Protein AF-A0AAD5CXE8-F1 (afdb_monomer_lite)

Radius of gyration: 19.49 Å; chains: 1; bounding box: 55×39×46 Å

Organism: Ambrosia artemisiifolia (NCBI:txid4212)

pLDDT: mean 73.54, std 19.14, range [32.38, 92.62]

Secondary structure (DSSP, 8-state):
---S---EEPPPGGGTS-TT--EEE--SSEEEEEEE--S---TT--EEE--SSEEEEEE--TT--SEEE-TTSGGGGTTSTTSGGGS------S---------S-PPPTT-PPPP-------

Structure (mmCIF, N/CA/C/O backbone):
data_AF-A0AAD5CXE8-F1
#
_entry.id   AF-A0AAD5CXE8-F1
#
loop_
_atom_site.group_PDB
_atom_site.id
_atom_site.type_symbol
_atom_site.label_atom_id
_atom_site.label_alt_id
_atom_site.label_comp_id
_atom_site.label_asym_id
_atom_site.label_entity_id
_atom_site.label_seq_id
_atom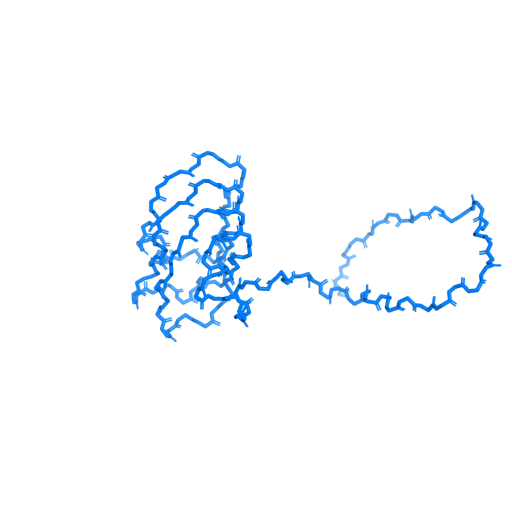_site.pdbx_PDB_ins_code
_atom_site.Cartn_x
_atom_site.Cartn_y
_atom_site.Cartn_z
_atom_site.occupancy
_atom_site.B_iso_or_equiv
_atom_site.auth_seq_id
_atom_site.auth_comp_id
_atom_site.auth_asym_id
_atom_site.auth_atom_id
_atom_site.pdbx_PDB_model_num
ATOM 1 N N . ILE A 1 1 ? -5.440 -12.957 2.994 1.00 61.41 1 ILE A N 1
ATOM 2 C CA . ILE A 1 1 ? -3.965 -12.850 2.898 1.00 61.41 1 ILE A CA 1
ATOM 3 C C . ILE A 1 1 ? -3.547 -13.515 1.594 1.00 61.41 1 ILE A C 1
ATOM 5 O O . ILE A 1 1 ? -3.821 -14.699 1.435 1.00 61.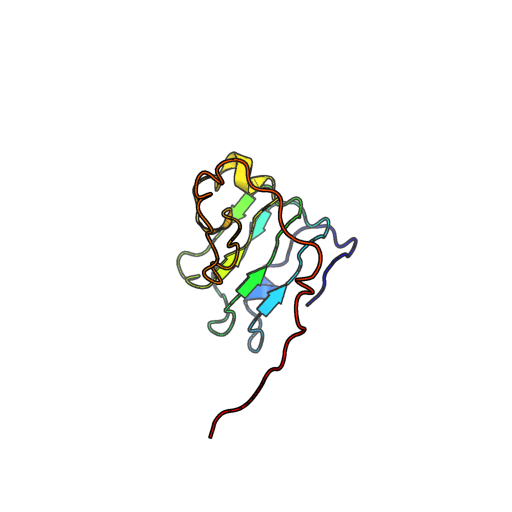41 1 ILE A O 1
ATOM 9 N N . MET A 1 2 ? -2.990 -12.761 0.645 1.00 67.56 2 MET A N 1
ATOM 10 C CA . MET A 1 2 ? -2.426 -13.292 -0.602 1.00 67.56 2 MET A CA 1
ATOM 11 C C . MET A 1 2 ? -0.985 -12.798 -0.730 1.00 67.56 2 MET A C 1
ATOM 13 O O . MET A 1 2 ? -0.753 -11.608 -0.893 1.00 67.56 2 MET A O 1
ATOM 17 N N . GLU A 1 3 ? -0.014 -13.702 -0.669 1.00 70.69 3 GLU A N 1
ATOM 18 C CA . GLU A 1 3 ? 1.415 -13.365 -0.672 1.00 70.69 3 GLU A CA 1
ATOM 19 C C . GLU A 1 3 ? 2.119 -14.162 -1.774 1.00 70.69 3 GLU A C 1
ATOM 21 O O . GLU A 1 3 ? 1.695 -15.276 -2.081 1.00 70.69 3 GLU A O 1
ATOM 26 N N . TYR A 1 4 ? 3.186 -13.609 -2.364 1.00 68.44 4 TYR A N 1
ATOM 27 C CA . TYR A 1 4 ? 3.972 -14.270 -3.424 1.00 68.44 4 TYR A CA 1
ATOM 28 C C . TYR A 1 4 ? 3.171 -14.607 -4.691 1.00 68.44 4 TYR A C 1
ATOM 30 O O . TYR A 1 4 ? 3.330 -15.670 -5.295 1.00 68.44 4 TYR A O 1
ATOM 38 N N . GLY A 1 5 ? 2.300 -13.692 -5.106 1.00 73.44 5 GLY A N 1
ATOM 39 C CA . GLY A 1 5 ? 1.573 -13.797 -6.363 1.00 73.44 5 GLY A CA 1
ATOM 40 C C . GLY A 1 5 ? 2.253 -13.041 -7.505 1.00 73.44 5 GLY A C 1
ATOM 41 O O . GLY A 1 5 ? 3.264 -12.360 -7.355 1.00 73.44 5 GLY A O 1
ATOM 42 N N . SER A 1 6 ? 1.649 -13.141 -8.687 1.00 79.12 6 SER A N 1
ATOM 43 C CA . SER A 1 6 ? 1.954 -12.281 -9.840 1.00 79.12 6 SER A CA 1
ATOM 44 C C . SER A 1 6 ? 0.844 -11.254 -10.069 1.00 79.12 6 SER A C 1
ATOM 46 O O . SER A 1 6 ? 0.566 -10.888 -11.213 1.00 79.12 6 SER A O 1
ATOM 48 N N . LEU A 1 7 ? 0.178 -10.823 -8.990 1.00 81.88 7 LEU A N 1
ATOM 49 C CA . LEU A 1 7 ? -0.859 -9.798 -9.063 1.00 81.88 7 LEU A CA 1
ATOM 50 C C . LEU A 1 7 ? -0.226 -8.493 -9.543 1.00 81.88 7 LEU A C 1
ATOM 52 O O . LEU A 1 7 ? 0.811 -8.072 -9.031 1.00 81.88 7 LEU A O 1
ATOM 56 N N . LYS A 1 8 ? -0.835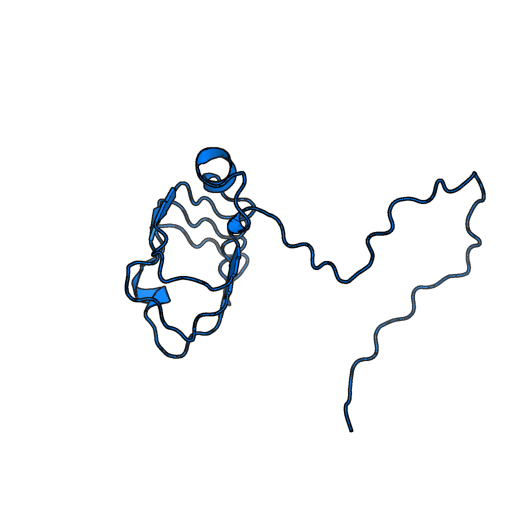 -7.899 -10.565 1.00 86.75 8 LYS A N 1
ATOM 57 C CA . LYS A 1 8 ? -0.383 -6.690 -11.259 1.00 86.75 8 LYS A CA 1
ATOM 58 C C . LYS A 1 8 ? -1.560 -5.743 -11.426 1.00 86.75 8 LYS A C 1
ATOM 60 O O . LYS A 1 8 ? -2.704 -6.191 -11.464 1.00 86.75 8 LYS A O 1
ATOM 65 N N . GLY A 1 9 ? -1.257 -4.466 -11.610 1.00 87.06 9 GLY A N 1
ATOM 66 C CA . GLY A 1 9 ? -2.246 -3.412 -11.787 1.00 87.06 9 GLY A CA 1
ATOM 67 C C . GLY A 1 9 ? -2.472 -2.596 -10.519 1.00 87.06 9 GLY A C 1
ATOM 68 O O . GLY A 1 9 ? -1.869 -2.851 -9.471 1.00 87.06 9 GLY A O 1
ATOM 69 N N . LYS A 1 10 ? -3.368 -1.614 -10.655 1.00 87.69 10 LYS A N 1
ATOM 70 C CA . LYS A 1 10 ? -3.783 -0.706 -9.588 1.00 87.69 10 LYS A CA 1
ATOM 71 C C . LYS A 1 10 ? -4.682 -1.424 -8.583 1.00 87.69 10 LYS A C 1
ATOM 73 O O . LYS A 1 10 ? -5.598 -2.154 -8.965 1.00 87.69 10 LYS A O 1
ATOM 78 N N . LEU A 1 11 ? -4.455 -1.161 -7.300 1.00 88.12 11 LEU A N 1
ATOM 79 C CA . LEU A 1 11 ? -5.319 -1.651 -6.236 1.00 88.12 11 LEU A CA 1
ATOM 80 C C . LEU A 1 11 ? -6.614 -0.811 -6.174 1.00 88.12 11 LEU A C 1
ATOM 82 O O . LEU A 1 11 ? -6.525 0.418 -6.118 1.00 88.12 11 LEU A O 1
ATOM 86 N N . PRO A 1 12 ? -7.807 -1.430 -6.215 1.00 86.94 12 PRO A N 1
ATOM 87 C CA . PRO A 1 12 ? -9.063 -0.691 -6.159 1.00 86.94 12 PRO A CA 1
ATOM 88 C C . PRO A 1 12 ? -9.332 -0.159 -4.746 1.00 86.94 12 PRO A C 1
ATOM 90 O O . PRO A 1 12 ? -9.243 -0.913 -3.778 1.00 86.94 12 PRO A O 1
ATOM 93 N N . GLU A 1 13 ? -9.747 1.108 -4.643 1.00 87.56 13 GLU A N 1
ATOM 94 C CA . GLU A 1 13 ? -10.116 1.759 -3.370 1.00 87.56 13 GLU A CA 1
ATOM 95 C C . GLU A 1 13 ? -11.213 0.988 -2.617 1.00 87.56 13 GLU A C 1
ATOM 97 O O . GLU A 1 13 ? -11.209 0.902 -1.392 1.00 87.56 13 GLU A O 1
ATOM 102 N N . ALA A 1 14 ? -12.108 0.338 -3.370 1.00 86.00 14 ALA A N 1
ATOM 103 C CA . ALA A 1 14 ? -13.219 -0.437 -2.838 1.00 86.00 14 ALA A CA 1
ATOM 104 C C . ALA A 1 14 ? -12.773 -1.617 -1.963 1.00 86.00 14 ALA A C 1
ATOM 106 O O . ALA A 1 14 ? -13.576 -2.133 -1.198 1.00 86.00 14 ALA A O 1
ATOM 107 N N . LEU A 1 15 ? -11.511 -2.056 -2.055 1.00 86.19 15 LEU A N 1
ATOM 108 C CA . LEU A 1 15 ? -10.972 -3.091 -1.172 1.00 86.19 15 LEU A CA 1
ATOM 109 C C . LEU A 1 15 ? -10.886 -2.609 0.283 1.00 86.19 15 LEU A C 1
ATOM 111 O O . LEU A 1 15 ? -11.046 -3.407 1.203 1.00 86.19 15 LEU A O 1
ATOM 115 N N . PHE A 1 16 ? -10.639 -1.315 0.482 1.00 86.12 16 PHE A N 1
ATOM 116 C CA . PHE A 1 16 ? -10.462 -0.707 1.798 1.00 86.12 16 PHE A CA 1
ATOM 117 C C . PHE A 1 16 ? -11.782 -0.281 2.441 1.00 86.12 16 PHE A C 1
ATOM 119 O O . PHE A 1 16 ? -11.838 -0.121 3.658 1.00 86.12 16 PHE A O 1
ATOM 126 N N . SER A 1 17 ? -12.850 -0.149 1.650 1.00 87.25 17 SER A N 1
ATOM 127 C CA . SER A 1 17 ? -14.191 0.190 2.136 1.00 87.25 17 SER A CA 1
ATOM 128 C C . SER A 1 17 ? -15.025 -1.025 2.553 1.00 87.25 17 SER A C 1
ATOM 130 O O . SER A 1 17 ? -16.135 -0.867 3.062 1.00 87.25 17 SER A O 1
ATOM 132 N N . VAL A 1 18 ? -14.519 -2.248 2.355 1.00 86.62 18 VAL A N 1
ATOM 133 C CA . VAL A 1 18 ? -15.242 -3.468 2.729 1.00 86.62 18 VAL A CA 1
ATOM 134 C C . VAL A 1 18 ? -15.311 -3.608 4.252 1.00 86.62 18 VAL A C 1
ATOM 136 O O . VAL A 1 18 ? -14.296 -3.786 4.928 1.00 86.62 18 VAL A O 1
ATOM 139 N N . SER A 1 19 ? -16.531 -3.610 4.788 1.00 84.75 19 SER A N 1
ATOM 140 C CA . SER A 1 19 ? -16.809 -3.980 6.178 1.00 84.75 19 SER A CA 1
ATOM 141 C C . SER A 1 19 ? -16.487 -5.458 6.426 1.00 84.75 19 SER A C 1
ATOM 143 O O . SER A 1 19 ? -16.857 -6.319 5.625 1.00 84.75 19 SER A O 1
ATOM 145 N N . GLY A 1 20 ? -15.851 -5.770 7.547 1.00 84.00 20 GLY A N 1
ATOM 146 C CA . GLY A 1 20 ? -15.471 -7.116 7.974 1.00 84.00 20 GLY A CA 1
ATOM 147 C C . GLY A 1 20 ? -14.013 -7.480 7.691 1.00 84.00 20 GLY A C 1
ATOM 148 O O . GLY A 1 20 ? -13.558 -8.541 8.123 1.00 84.00 20 GLY A O 1
ATOM 149 N N . ILE A 1 21 ? -13.260 -6.635 6.976 1.00 85.50 21 ILE A N 1
ATOM 150 C CA . ILE A 1 21 ? -11.833 -6.860 6.716 1.00 85.50 21 ILE A CA 1
ATOM 151 C C . ILE A 1 21 ? -10.995 -6.131 7.762 1.00 85.50 21 ILE A C 1
ATOM 153 O O . ILE A 1 21 ? -11.005 -4.908 7.830 1.00 85.50 21 ILE A O 1
ATOM 157 N N . GLN A 1 22 ? -10.210 -6.897 8.522 1.00 88.38 22 GLN A N 1
ATOM 158 C CA . GLN A 1 22 ? -9.286 -6.355 9.525 1.00 88.38 22 GLN A CA 1
ATOM 159 C C . GLN A 1 22 ? -7.844 -6.247 9.031 1.00 88.38 22 GLN A C 1
ATOM 161 O O . GLN A 1 22 ? -7.099 -5.365 9.451 1.00 88.38 22 GLN A O 1
ATOM 166 N N . GLN A 1 23 ? -7.441 -7.145 8.132 1.00 88.12 23 GLN A N 1
ATOM 167 C CA . GLN A 1 23 ? -6.074 -7.211 7.638 1.00 88.12 23 GLN A CA 1
ATOM 168 C C . GLN A 1 23 ? -6.045 -7.520 6.144 1.00 88.12 23 GLN A C 1
ATOM 170 O O . GLN A 1 23 ? -6.576 -8.536 5.684 1.00 88.12 23 GLN A O 1
ATOM 175 N N . VAL A 1 24 ? -5.337 -6.679 5.396 1.00 87.81 24 VAL A N 1
ATOM 176 C CA . VAL A 1 24 ? -5.029 -6.881 3.981 1.00 87.81 24 VAL A CA 1
ATOM 177 C C . VAL A 1 24 ? -3.529 -7.081 3.859 1.00 87.81 24 VAL A C 1
ATOM 179 O O . VAL A 1 24 ? -2.761 -6.152 4.054 1.00 87.81 24 VAL A O 1
ATOM 182 N N . SER A 1 25 ? -3.111 -8.299 3.528 1.00 89.12 25 SER A N 1
ATOM 183 C CA . SER A 1 25 ? -1.721 -8.583 3.165 1.00 89.12 25 SER A CA 1
ATOM 184 C C . SER A 1 25 ? -1.662 -9.007 1.704 1.00 89.12 25 SER A C 1
ATOM 186 O O . SER A 1 25 ? -2.319 -9.979 1.306 1.00 89.12 25 SER A O 1
ATOM 188 N N . LEU A 1 26 ? -0.906 -8.222 0.939 1.00 87.62 26 LEU A N 1
ATOM 189 C CA . LEU A 1 26 ? -0.644 -8.320 -0.494 1.00 87.62 26 LEU A CA 1
ATOM 190 C C . LEU A 1 26 ? 0.859 -8.173 -0.785 1.00 87.62 26 LEU A C 1
ATOM 192 O O . LEU A 1 26 ? 1.266 -7.763 -1.879 1.00 87.62 26 LEU A O 1
ATOM 196 N N . LYS A 1 27 ? 1.704 -8.505 0.193 1.00 89.25 27 LYS A N 1
ATOM 197 C CA . LYS A 1 27 ? 3.154 -8.396 0.054 1.00 89.25 27 LYS A CA 1
ATOM 198 C C . LYS A 1 27 ? 3.732 -9.331 -1.007 1.00 89.25 27 LYS A C 1
ATOM 200 O O . LYS A 1 27 ? 3.174 -10.391 -1.304 1.00 89.25 27 LYS A O 1
ATOM 205 N N . ASN A 1 28 ? 4.898 -8.960 -1.533 1.00 88.50 28 ASN A N 1
ATOM 206 C CA . ASN A 1 28 ? 5.640 -9.718 -2.545 1.00 88.50 28 ASN A CA 1
ATOM 207 C C . ASN A 1 28 ? 4.805 -9.989 -3.807 1.00 88.50 28 ASN A C 1
ATOM 209 O O . ASN A 1 28 ? 4.725 -11.123 -4.278 1.00 88.50 28 ASN A O 1
ATOM 213 N N . ASN A 1 29 ? 4.156 -8.954 -4.334 1.00 90.19 29 ASN A N 1
ATOM 214 C CA . ASN A 1 29 ? 3.436 -9.012 -5.602 1.00 90.19 29 ASN A CA 1
ATOM 215 C C . ASN A 1 29 ? 4.053 -8.022 -6.605 1.00 90.19 29 ASN A C 1
ATOM 217 O O . ASN A 1 29 ? 5.097 -7.407 -6.380 1.00 90.19 29 ASN A O 1
ATOM 221 N N . ASN A 1 30 ? 3.429 -7.887 -7.772 1.00 90.12 30 ASN A N 1
ATOM 222 C CA . ASN A 1 30 ? 3.823 -6.930 -8.798 1.00 90.12 30 ASN A CA 1
ATOM 223 C C . ASN A 1 30 ? 2.791 -5.803 -8.946 1.00 90.12 30 ASN A C 1
ATOM 225 O O . ASN A 1 30 ? 2.635 -5.272 -10.049 1.00 90.12 30 ASN A O 1
ATOM 229 N N . LEU A 1 31 ? 2.098 -5.447 -7.857 1.00 90.50 31 LEU A N 1
ATOM 230 C CA . LEU A 1 31 ? 1.165 -4.322 -7.839 1.00 90.50 31 LEU A CA 1
ATOM 231 C C . LEU A 1 31 ? 1.937 -3.046 -8.157 1.00 90.50 31 LEU A C 1
ATOM 233 O O . LEU A 1 31 ? 3.023 -2.827 -7.623 1.00 90.50 31 LEU A O 1
ATOM 237 N N . ASN A 1 32 ? 1.402 -2.244 -9.061 1.00 88.44 32 ASN A N 1
ATOM 238 C CA . ASN A 1 32 ? 2.042 -1.043 -9.578 1.00 88.44 32 ASN A CA 1
ATOM 239 C C . ASN A 1 32 ? 1.047 0.123 -9.588 1.00 88.44 32 ASN A C 1
ATOM 241 O O . ASN A 1 32 ? -0.065 -0.013 -9.076 1.00 88.44 32 ASN A O 1
ATOM 245 N N . ASP A 1 33 ? 1.458 1.263 -10.148 1.00 89.06 33 ASP A N 1
ATOM 246 C CA . ASP A 1 33 ? 0.676 2.505 -10.158 1.00 89.06 33 ASP A CA 1
ATOM 247 C C . ASP A 1 33 ? 0.499 3.132 -8.759 1.00 89.06 33 ASP A C 1
ATOM 249 O O . ASP A 1 33 ? 1.280 2.898 -7.829 1.00 89.06 33 ASP A O 1
ATOM 253 N N . THR A 1 34 ? -0.482 4.029 -8.651 1.00 90.25 34 THR A N 1
ATOM 254 C CA . THR A 1 34 ? -0.839 4.762 -7.440 1.00 90.25 34 THR A CA 1
ATOM 255 C C . THR A 1 34 ? -1.747 3.926 -6.543 1.00 90.25 34 THR A C 1
ATOM 257 O O . THR A 1 34 ? -2.835 3.523 -6.962 1.00 90.25 34 THR A O 1
ATOM 260 N N . LEU A 1 35 ? -1.342 3.739 -5.289 1.00 90.50 35 LEU A N 1
ATOM 261 C CA . LEU A 1 35 ? -2.204 3.224 -4.232 1.00 90.50 35 LEU A CA 1
ATOM 262 C C . LEU A 1 35 ? -3.161 4.326 -3.775 1.00 90.50 35 LEU A C 1
ATOM 264 O O . LEU A 1 35 ? -2.716 5.363 -3.291 1.00 90.50 35 LEU A O 1
ATOM 268 N N . ASP A 1 36 ? -4.459 4.088 -3.908 1.00 89.75 36 ASP A N 1
ATOM 269 C CA . ASP A 1 36 ? -5.499 5.012 -3.464 1.00 89.75 36 ASP A CA 1
ATOM 270 C C . ASP A 1 36 ? -6.378 4.312 -2.432 1.00 89.75 36 ASP A C 1
ATOM 272 O O . ASP A 1 36 ? -7.030 3.314 -2.748 1.00 89.75 36 ASP A O 1
ATOM 276 N N . MET A 1 37 ? -6.338 4.788 -1.188 1.00 84.88 37 MET A N 1
ATOM 277 C CA . MET A 1 37 ? -7.198 4.249 -0.131 1.00 84.88 37 MET A CA 1
ATOM 278 C C . MET A 1 37 ? -8.592 4.880 -0.133 1.00 84.88 37 MET A C 1
ATOM 280 O O . MET A 1 37 ? -9.477 4.396 0.571 1.00 84.88 37 MET A O 1
ATOM 284 N N . GLY A 1 38 ? -8.793 5.939 -0.923 1.00 83.81 38 GLY A N 1
ATOM 285 C CA . GLY A 1 38 ? -10.018 6.720 -0.919 1.00 83.81 38 GLY A CA 1
ATOM 286 C C . GLY A 1 38 ? -10.290 7.384 0.434 1.00 83.81 38 GLY A C 1
ATOM 287 O O . GLY A 1 38 ? -9.431 7.454 1.314 1.00 83.81 38 GLY A O 1
ATOM 288 N N . ASN A 1 39 ? -11.522 7.871 0.590 1.00 82.19 39 ASN A N 1
ATOM 289 C CA . ASN A 1 39 ? -11.974 8.581 1.794 1.00 82.19 39 ASN A CA 1
ATOM 290 C C . ASN A 1 39 ? -12.880 7.732 2.702 1.00 82.19 39 ASN A C 1
ATOM 292 O O . ASN A 1 39 ? -13.202 8.150 3.800 1.00 82.19 39 ASN A O 1
ATOM 296 N N . ASN A 1 40 ? -13.338 6.563 2.249 1.00 83.06 40 ASN A N 1
ATOM 297 C CA . ASN A 1 40 ? -14.229 5.691 3.023 1.00 83.06 40 ASN A CA 1
ATOM 298 C C . ASN A 1 40 ? -13.510 4.386 3.349 1.00 83.06 40 ASN A C 1
ATOM 300 O O . ASN A 1 40 ? -13.748 3.362 2.712 1.00 83.06 40 ASN A O 1
ATOM 304 N N . ILE A 1 41 ? -12.600 4.440 4.314 1.00 85.88 41 ILE A N 1
ATOM 305 C CA . ILE A 1 41 ? -11.879 3.257 4.778 1.00 85.88 41 ILE A CA 1
ATOM 306 C C . ILE A 1 41 ? -12.662 2.652 5.940 1.00 85.88 41 ILE A C 1
ATOM 308 O O . ILE A 1 41 ? -13.138 3.376 6.809 1.00 85.88 41 ILE A O 1
ATOM 312 N N . SER A 1 42 ? -12.812 1.330 5.942 1.00 86.12 42 SER A N 1
ATOM 313 C CA . SER A 1 42 ? -13.455 0.611 7.038 1.00 86.12 42 SER A CA 1
ATOM 314 C C . SER A 1 42 ? -12.686 0.827 8.343 1.00 86.12 42 SER A C 1
ATOM 316 O O . SER A 1 42 ? -11.481 0.581 8.399 1.00 86.12 42 SER A O 1
ATOM 318 N N . ASP A 1 43 ? -13.386 1.214 9.410 1.00 85.06 43 ASP A N 1
ATOM 319 C CA . ASP A 1 43 ? -12.801 1.382 10.750 1.00 85.06 43 ASP A CA 1
ATOM 320 C C . ASP A 1 43 ? -12.212 0.076 11.308 1.00 85.06 43 ASP A C 1
ATOM 322 O O . ASP A 1 43 ? -11.343 0.085 12.180 1.00 85.06 43 ASP A O 1
ATOM 326 N N . GLU A 1 44 ? -12.679 -1.066 10.799 1.00 87.75 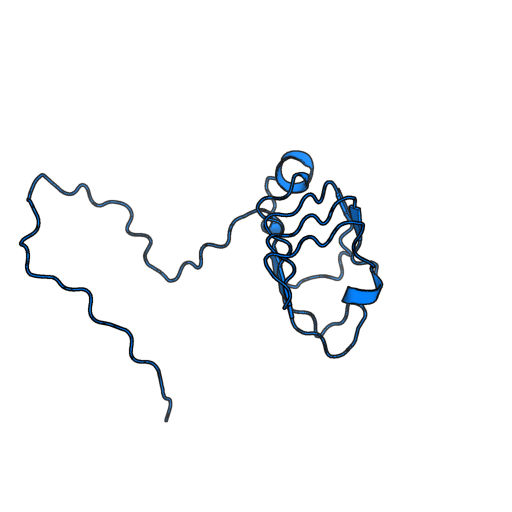44 GLU A N 1
ATOM 327 C CA . GLU A 1 44 ? -12.196 -2.384 11.201 1.00 87.75 44 GLU A CA 1
ATOM 328 C C . GLU A 1 44 ? -10.833 -2.724 10.591 1.00 87.75 44 GLU A C 1
ATOM 330 O O . GLU A 1 44 ? -10.156 -3.611 11.108 1.00 87.75 44 GLU A O 1
ATOM 335 N N . LEU A 1 45 ? -10.414 -2.037 9.521 1.00 87.12 45 LEU A N 1
ATOM 336 C CA . LEU A 1 45 ? -9.178 -2.322 8.800 1.00 87.12 45 LEU A CA 1
ATOM 337 C C . LEU A 1 45 ? -7.964 -1.803 9.573 1.00 87.12 45 LEU A C 1
ATOM 339 O O . LEU A 1 45 ? -7.615 -0.630 9.488 1.00 87.12 45 LEU A O 1
ATOM 343 N N . GLN A 1 46 ? -7.287 -2.692 10.291 1.00 87.12 46 GLN A N 1
ATOM 344 C CA . GLN A 1 46 ? -6.173 -2.348 11.175 1.00 87.12 46 GLN A CA 1
ATOM 345 C C . GLN A 1 46 ? -4.800 -2.418 10.506 1.00 87.12 46 GLN A C 1
ATOM 347 O O . GLN A 1 46 ? -3.896 -1.684 10.899 1.00 87.12 46 GLN A O 1
ATOM 352 N N . ILE A 1 47 ? -4.608 -3.329 9.550 1.00 87.12 47 ILE A N 1
ATOM 353 C CA . ILE A 1 47 ? -3.283 -3.591 8.975 1.00 87.12 47 ILE A CA 1
ATOM 354 C C . ILE A 1 47 ? -3.379 -3.721 7.458 1.00 87.12 47 ILE A C 1
ATOM 356 O O . ILE A 1 47 ? -4.114 -4.568 6.939 1.00 87.12 47 ILE A O 1
ATOM 360 N N . VAL A 1 48 ? -2.564 -2.939 6.752 1.00 89.31 48 VAL A N 1
ATOM 361 C CA . VAL A 1 48 ? -2.367 -3.044 5.303 1.00 89.31 48 VAL A CA 1
ATOM 362 C C . VAL A 1 48 ? -0.890 -3.294 5.010 1.00 89.31 48 VAL A C 1
ATOM 364 O O . VAL A 1 48 ? -0.063 -2.393 5.104 1.00 89.31 48 VAL A O 1
ATOM 367 N N . ASP A 1 49 ? -0.569 -4.526 4.627 1.00 89.31 49 ASP A N 1
ATOM 368 C CA . ASP A 1 49 ? 0.771 -4.958 4.236 1.00 89.31 49 ASP A CA 1
ATOM 369 C C . ASP A 1 49 ? 0.872 -5.046 2.707 1.00 89.31 49 ASP A C 1
ATOM 371 O O . ASP A 1 49 ? 0.309 -5.937 2.063 1.00 89.31 49 ASP A O 1
ATOM 375 N N . LEU A 1 50 ? 1.591 -4.092 2.117 1.00 90.31 50 LEU A N 1
ATOM 376 C CA . LEU A 1 50 ? 1.847 -3.975 0.681 1.00 90.31 50 LEU A CA 1
ATOM 377 C C . LEU A 1 50 ? 3.348 -4.024 0.375 1.00 90.31 50 LEU A C 1
ATOM 379 O O . LEU A 1 50 ? 3.794 -3.540 -0.671 1.00 90.31 50 LEU A O 1
ATOM 383 N N . GLN A 1 51 ? 4.141 -4.624 1.260 1.00 90.06 51 GLN A N 1
ATOM 384 C CA . GLN A 1 51 ? 5.594 -4.659 1.138 1.00 90.06 51 GLN A CA 1
ATOM 385 C C . GLN A 1 51 ? 6.071 -5.342 -0.149 1.00 90.06 51 GLN A C 1
ATOM 387 O O . GLN A 1 51 ? 5.425 -6.252 -0.672 1.00 90.06 51 GLN A O 1
ATOM 392 N N . ASN A 1 52 ? 7.238 -4.926 -0.645 1.00 90.12 52 ASN A N 1
ATOM 393 C CA . ASN A 1 52 ? 7.889 -5.493 -1.833 1.00 90.12 52 ASN A CA 1
ATOM 394 C C . ASN A 1 52 ? 6.966 -5.546 -3.066 1.00 90.12 52 ASN A C 1
ATOM 396 O O . ASN A 1 52 ? 6.856 -6.575 -3.735 1.00 90.12 52 ASN A O 1
ATOM 400 N N . ASN A 1 53 ? 6.289 -4.436 -3.348 1.00 92.06 53 ASN A N 1
ATOM 401 C CA . ASN A 1 53 ? 5.531 -4.218 -4.577 1.00 92.06 53 ASN A CA 1
ATOM 402 C C . ASN A 1 53 ? 6.203 -3.113 -5.420 1.00 92.06 53 ASN A C 1
ATOM 404 O O . ASN A 1 53 ? 7.323 -2.678 -5.148 1.00 92.06 53 ASN A O 1
ATOM 408 N N . LYS A 1 54 ? 5.544 -2.673 -6.493 1.00 92.62 54 LYS A N 1
ATOM 409 C CA . LYS A 1 54 ? 6.013 -1.622 -7.409 1.00 92.62 54 LYS A CA 1
ATOM 410 C C . LYS A 1 54 ? 5.148 -0.358 -7.323 1.00 92.62 54 LYS A C 1
ATOM 412 O O . LYS A 1 54 ? 4.916 0.288 -8.338 1.00 92.62 54 LYS A O 1
ATOM 417 N N . ILE A 1 55 ? 4.657 -0.013 -6.132 1.00 91.56 55 ILE A N 1
ATOM 418 C CA . ILE A 1 55 ? 3.801 1.163 -5.916 1.00 91.56 55 ILE A CA 1
ATOM 419 C C . ILE A 1 55 ? 4.639 2.439 -5.999 1.00 91.56 55 ILE A C 1
ATOM 421 O O . ILE A 1 55 ? 5.564 2.640 -5.206 1.00 91.56 55 ILE A O 1
ATOM 425 N N . ASP A 1 56 ? 4.305 3.309 -6.947 1.00 89.56 56 ASP A N 1
ATOM 426 C CA . ASP A 1 56 ? 5.063 4.530 -7.237 1.00 89.56 56 ASP A CA 1
ATOM 427 C C . ASP A 1 56 ? 4.552 5.756 -6.481 1.00 89.56 56 ASP A C 1
ATOM 429 O O . ASP A 1 56 ? 5.342 6.644 -6.152 1.00 89.56 56 ASP A O 1
ATOM 433 N N . ASN A 1 57 ? 3.250 5.806 -6.201 1.00 88.81 57 ASN A N 1
ATOM 434 C CA . ASN A 1 57 ? 2.611 6.922 -5.518 1.00 88.81 57 ASN A CA 1
ATOM 435 C C . ASN A 1 57 ? 1.535 6.420 -4.552 1.00 88.81 57 ASN A C 1
ATOM 437 O O . ASN A 1 57 ? 0.962 5.351 -4.761 1.00 88.81 57 ASN A O 1
ATOM 441 N N . VAL A 1 58 ? 1.243 7.192 -3.508 1.00 88.25 58 VAL A N 1
ATOM 442 C CA . VAL A 1 58 ? 0.165 6.869 -2.571 1.00 88.25 58 VAL A CA 1
ATOM 443 C C . VAL A 1 58 ? -0.694 8.093 -2.291 1.00 88.25 58 VAL A C 1
ATOM 445 O O . VAL A 1 58 ? -0.177 9.196 -2.119 1.00 88.25 58 VAL A O 1
ATOM 448 N N . THR A 1 59 ? -1.999 7.870 -2.218 1.00 88.44 59 THR A N 1
ATOM 449 C CA . THR A 1 59 ? -2.989 8.826 -1.736 1.00 88.44 59 THR A CA 1
ATOM 450 C C . THR A 1 59 ? -3.601 8.239 -0.470 1.00 88.44 59 THR A C 1
ATOM 452 O O . THR A 1 59 ? -4.380 7.287 -0.523 1.00 88.44 59 THR A O 1
ATOM 455 N N . LEU A 1 60 ? -3.182 8.771 0.679 1.00 82.44 60 LEU A N 1
ATOM 456 C CA . LEU A 1 60 ? -3.717 8.404 1.990 1.00 82.44 60 LEU A CA 1
ATOM 457 C C . LEU A 1 60 ? -4.778 9.423 2.397 1.00 82.44 60 LEU A C 1
ATOM 459 O O . LEU A 1 60 ? -4.512 10.625 2.347 1.00 82.44 60 LEU A O 1
ATOM 463 N N . SER A 1 61 ? -5.941 8.953 2.848 1.00 78.19 61 SER A N 1
ATOM 464 C CA . SER A 1 61 ? -6.851 9.814 3.603 1.00 78.19 61 SER A CA 1
ATOM 465 C C . SER A 1 61 ? -6.262 10.072 4.989 1.00 78.19 61 SER A C 1
ATOM 467 O O . SER A 1 61 ? -5.731 9.170 5.637 1.00 78.19 61 SER A O 1
ATOM 469 N N . SER A 1 62 ? -6.397 11.307 5.470 1.00 74.81 62 SER A N 1
ATOM 470 C CA . SER A 1 62 ? -6.072 11.697 6.848 1.00 74.81 62 SER A CA 1
ATOM 471 C C . SER A 1 62 ? -6.857 10.915 7.908 1.00 74.81 62 SER A C 1
ATOM 473 O O . SER A 1 62 ? -6.508 10.948 9.088 1.00 74.81 62 SER A O 1
ATOM 475 N N . GLU A 1 63 ? -7.929 10.236 7.503 1.00 72.81 63 GLU A N 1
ATOM 476 C CA . GLU A 1 63 ? -8.763 9.412 8.375 1.00 72.81 63 GLU A CA 1
ATOM 477 C C . GLU A 1 63 ? -8.125 8.049 8.673 1.00 72.81 63 GLU A C 1
ATOM 479 O O . GLU A 1 63 ? -8.420 7.456 9.710 1.00 72.81 63 GLU A O 1
ATOM 484 N N . TYR A 1 64 ? -7.180 7.585 7.844 1.00 78.44 64 TYR A N 1
ATOM 485 C CA . TYR A 1 64 ? -6.477 6.331 8.092 1.00 78.44 64 TYR A CA 1
ATOM 486 C C . TYR A 1 64 ? -5.400 6.501 9.165 1.00 78.44 64 TYR A C 1
ATOM 488 O O . TYR A 1 64 ? -4.329 7.063 8.930 1.00 78.44 64 TYR A O 1
ATOM 496 N N . LYS A 1 65 ? -5.681 5.987 10.362 1.00 78.88 65 LYS A N 1
ATOM 497 C CA . LYS A 1 65 ? -4.769 6.034 11.521 1.00 78.88 65 LYS A CA 1
ATOM 498 C C . LYS A 1 65 ? -4.116 4.690 11.837 1.00 78.88 65 LYS A C 1
ATOM 500 O O . LYS A 1 65 ? -3.368 4.591 12.807 1.00 78.88 65 LYS A O 1
ATOM 505 N N . ASN A 1 66 ? -4.426 3.680 11.037 1.00 85.88 66 ASN A N 1
ATOM 506 C CA . ASN A 1 66 ? -4.042 2.297 11.263 1.00 85.88 66 ASN A CA 1
ATOM 507 C C . ASN A 1 66 ? -2.683 1.980 10.611 1.00 85.88 66 ASN A C 1
ATOM 509 O O . ASN A 1 66 ? -2.071 2.836 9.961 1.00 85.88 66 ASN A O 1
ATOM 513 N N . ASP A 1 67 ? -2.178 0.761 10.809 1.00 86.19 67 ASP A N 1
ATOM 514 C CA . ASP A 1 67 ? -0.844 0.387 10.345 1.00 86.19 67 ASP A CA 1
ATOM 515 C C . ASP A 1 67 ? -0.842 0.163 8.822 1.00 86.19 67 ASP A C 1
ATOM 517 O O . ASP A 1 67 ? -1.695 -0.526 8.250 1.00 86.19 67 ASP A O 1
ATOM 521 N N . LEU A 1 68 ? 0.135 0.774 8.151 1.00 88.19 68 LEU A N 1
ATOM 522 C CA . LEU A 1 68 ? 0.379 0.637 6.718 1.00 88.19 68 LEU A CA 1
ATOM 523 C C . LEU A 1 68 ? 1.858 0.351 6.488 1.00 88.19 68 LEU A C 1
ATOM 525 O O . LEU A 1 68 ? 2.718 1.137 6.884 1.00 88.19 68 LEU A O 1
ATOM 529 N N . GLU A 1 69 ? 2.143 -0.738 5.788 1.00 90.12 69 GLU A N 1
ATOM 530 C CA . GLU A 1 69 ? 3.496 -1.174 5.474 1.00 90.12 69 GLU A CA 1
ATOM 531 C C . GLU A 1 69 ? 3.720 -1.129 3.960 1.00 90.12 69 GLU A C 1
ATOM 533 O O . GLU A 1 69 ? 3.154 -1.902 3.186 1.00 90.12 69 GLU A O 1
ATOM 538 N N . LEU A 1 70 ? 4.570 -0.198 3.531 1.00 89.44 70 LEU A N 1
ATOM 539 C CA . LEU A 1 70 ? 4.951 0.035 2.137 1.00 89.44 70 LEU A CA 1
ATOM 540 C C . LEU A 1 70 ? 6.437 -0.232 1.886 1.00 89.44 70 LEU A C 1
ATOM 542 O O . LEU A 1 70 ? 6.923 0.030 0.785 1.00 89.44 70 LEU A O 1
ATOM 546 N N . TYR A 1 71 ? 7.170 -0.764 2.865 1.00 89.62 71 TYR A N 1
ATOM 547 C CA . TYR A 1 71 ? 8.592 -1.064 2.716 1.00 89.62 71 TYR A CA 1
ATOM 548 C C . TYR A 1 71 ? 8.893 -1.856 1.428 1.00 89.62 71 TYR A C 1
ATOM 550 O O . TYR A 1 71 ? 8.153 -2.759 1.038 1.00 89.62 71 TYR A O 1
ATOM 558 N N . GLY A 1 72 ? 9.977 -1.498 0.736 1.00 87.19 72 GLY A N 1
ATOM 559 C CA . GLY A 1 72 ? 10.366 -2.135 -0.527 1.00 87.19 72 GLY A CA 1
ATOM 560 C C . GLY A 1 72 ? 9.593 -1.657 -1.765 1.00 87.19 72 GLY A C 1
ATOM 561 O O . GLY A 1 72 ? 9.797 -2.217 -2.838 1.00 87.19 72 GLY A O 1
ATOM 562 N N . ASN A 1 73 ? 8.742 -0.628 -1.652 1.00 91.31 73 ASN A N 1
ATOM 563 C CA . ASN A 1 73 ? 8.089 0.020 -2.797 1.00 91.31 73 ASN A CA 1
ATOM 564 C C . ASN A 1 73 ? 8.851 1.271 -3.280 1.00 91.31 73 ASN A C 1
ATOM 566 O O . ASN A 1 73 ? 9.441 1.984 -2.464 1.00 91.31 73 ASN A O 1
ATOM 570 N N . PRO A 1 74 ? 8.791 1.618 -4.581 1.00 90.88 74 PRO A N 1
ATOM 571 C CA . PRO A 1 74 ? 9.456 2.806 -5.118 1.00 90.88 74 PRO A CA 1
ATOM 572 C C . PRO A 1 74 ? 8.948 4.132 -4.527 1.00 90.88 74 PRO A C 1
ATOM 574 O O . PRO A 1 74 ? 9.722 5.089 -4.458 1.00 90.88 74 PRO A O 1
ATOM 577 N N . VAL A 1 75 ? 7.709 4.195 -4.024 1.00 90.69 75 VAL A N 1
ATOM 578 C CA . VAL A 1 75 ? 7.178 5.361 -3.287 1.00 90.69 75 VAL A CA 1
ATOM 579 C C . VAL A 1 75 ? 8.027 5.719 -2.058 1.00 90.69 75 VAL A C 1
ATOM 581 O O . VAL A 1 75 ? 8.173 6.897 -1.721 1.00 90.69 75 VAL A O 1
ATOM 584 N N . CYS A 1 76 ? 8.668 4.725 -1.438 1.00 87.50 76 CYS A N 1
ATOM 585 C CA . CYS A 1 76 ? 9.575 4.920 -0.311 1.00 87.50 76 CYS A CA 1
ATOM 586 C C . CYS A 1 76 ? 10.895 5.582 -0.704 1.00 87.50 76 CYS A C 1
ATOM 588 O O . CYS A 1 76 ? 11.560 6.149 0.144 1.00 87.50 76 CYS A O 1
ATOM 590 N N . ASN A 1 77 ? 11.274 5.582 -1.978 1.00 85.38 77 ASN A N 1
ATOM 591 C CA . ASN A 1 77 ? 12.475 6.291 -2.425 1.00 85.38 77 ASN A CA 1
ATOM 592 C C . ASN A 1 77 ? 12.164 7.707 -2.930 1.00 85.38 77 ASN A C 1
ATOM 594 O O . ASN A 1 77 ? 13.083 8.454 -3.253 1.00 85.38 77 ASN A O 1
ATOM 598 N N . LYS A 1 78 ? 10.877 8.067 -3.026 1.00 82.38 78 LYS A N 1
ATOM 599 C CA . LYS A 1 78 ? 10.399 9.332 -3.595 1.00 82.38 78 LYS A CA 1
ATOM 600 C C . LYS A 1 78 ? 9.738 10.201 -2.529 1.00 82.38 78 LYS A C 1
ATOM 602 O O . LYS A 1 78 ? 10.357 11.109 -1.989 1.00 82.38 78 LYS A O 1
ATOM 607 N N . THR A 1 79 ? 8.475 9.907 -2.234 1.00 73.31 79 THR A N 1
ATOM 608 C CA . THR A 1 79 ? 7.575 10.789 -1.480 1.00 73.31 79 THR A CA 1
ATOM 609 C C . THR A 1 79 ? 7.531 10.431 0.004 1.00 73.31 79 THR A C 1
ATOM 611 O O . THR A 1 79 ? 7.309 11.297 0.843 1.00 73.31 79 THR A O 1
ATOM 614 N N . LEU A 1 80 ? 7.756 9.157 0.341 1.00 78.12 80 LEU A N 1
ATOM 615 C CA . LEU A 1 80 ? 7.529 8.613 1.683 1.00 78.12 80 LEU A CA 1
ATOM 616 C C . LEU A 1 80 ? 8.794 8.139 2.413 1.00 78.12 80 LEU A C 1
ATOM 618 O O . LEU A 1 80 ? 8.681 7.523 3.472 1.00 78.12 80 LEU A O 1
ATOM 622 N N . GLY A 1 81 ? 9.994 8.418 1.903 1.00 69.31 81 GLY A N 1
ATOM 623 C CA . GLY A 1 81 ? 11.227 7.773 2.385 1.00 69.31 81 GLY A CA 1
ATOM 624 C C . GLY A 1 81 ? 11.633 8.006 3.832 1.00 69.31 81 GLY A C 1
ATOM 625 O O . GLY A 1 81 ? 12.443 7.249 4.357 1.00 69.31 81 GLY A O 1
ATOM 626 N N . GLN A 1 82 ? 11.047 8.995 4.505 1.00 68.31 82 GLN A N 1
ATOM 627 C CA . GLN A 1 82 ? 11.247 9.213 5.942 1.00 68.31 82 GLN A CA 1
ATOM 628 C C . GLN A 1 82 ? 10.013 8.895 6.793 1.00 68.31 82 GLN A C 1
ATOM 630 O O . GLN A 1 82 ? 10.029 9.098 8.004 1.00 68.31 8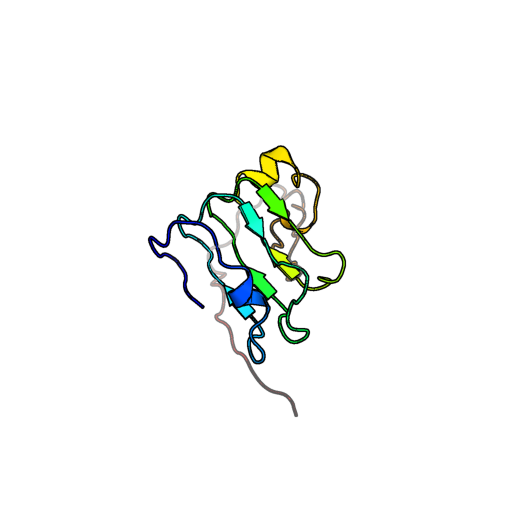2 GLN A O 1
ATOM 635 N N . THR A 1 83 ? 8.935 8.406 6.183 1.00 80.31 83 THR A N 1
ATOM 636 C CA . THR A 1 83 ? 7.708 8.069 6.908 1.00 80.31 83 THR A CA 1
ATOM 637 C C . THR A 1 83 ? 7.790 6.680 7.527 1.00 80.31 83 THR A C 1
ATOM 639 O O . THR A 1 83 ? 8.457 5.784 7.008 1.00 80.31 83 THR A O 1
ATOM 642 N N . GLN A 1 84 ? 7.052 6.485 8.620 1.00 82.12 84 GLN A N 1
ATOM 643 C CA . GLN A 1 84 ? 6.935 5.194 9.304 1.00 82.12 84 GLN A CA 1
ATOM 644 C C . GLN A 1 84 ? 6.393 4.071 8.404 1.00 82.12 84 GLN A C 1
ATOM 646 O O . GLN A 1 84 ? 6.699 2.911 8.646 1.00 82.12 84 GLN A O 1
ATOM 651 N N . TYR A 1 85 ? 5.662 4.407 7.335 1.00 83.38 85 TYR A N 1
ATOM 652 C CA . TYR A 1 85 ? 5.115 3.433 6.383 1.00 83.38 85 TYR A CA 1
ATOM 653 C C . TYR A 1 85 ? 6.200 2.708 5.582 1.00 83.38 85 TYR A C 1
ATOM 655 O O . TYR A 1 85 ? 6.023 1.578 5.136 1.00 83.38 85 TYR A O 1
ATOM 663 N N . CYS A 1 86 ? 7.333 3.377 5.386 1.00 85.12 86 CYS A N 1
ATOM 664 C CA . CYS A 1 86 ? 8.479 2.870 4.645 1.00 85.12 86 CYS A CA 1
ATOM 665 C C . CYS A 1 86 ? 9.593 2.366 5.559 1.00 85.12 86 CYS A C 1
ATOM 667 O O . CYS A 1 86 ? 10.646 1.959 5.073 1.00 85.12 86 CYS A O 1
ATOM 669 N N . GLN A 1 87 ? 9.385 2.391 6.874 1.00 81.00 87 GLN A N 1
ATOM 670 C CA . GLN A 1 87 ? 10.293 1.765 7.817 1.00 81.00 87 GLN A CA 1
ATOM 671 C C . GLN A 1 87 ? 9.911 0.298 7.932 1.00 81.00 87 GLN A C 1
ATOM 673 O O . GLN A 1 87 ? 8.758 -0.034 8.193 1.00 81.00 87 GLN A O 1
ATOM 678 N N . LEU A 1 88 ? 10.892 -0.587 7.759 1.00 69.88 88 LEU A N 1
ATOM 679 C CA . LEU A 1 88 ? 10.704 -1.973 8.147 1.00 69.88 88 LEU A CA 1
ATOM 680 C C . LEU A 1 88 ? 10.495 -1.957 9.663 1.00 69.88 88 LEU A C 1
ATOM 682 O O . LEU A 1 88 ? 11.459 -1.761 10.412 1.00 69.88 88 LEU A O 1
ATOM 686 N N . ARG A 1 89 ? 9.257 -2.147 10.130 1.00 63.25 89 ARG A N 1
ATOM 687 C CA . ARG A 1 89 ? 9.034 -2.573 11.508 1.00 63.25 89 ARG A CA 1
ATOM 688 C C . ARG A 1 89 ? 9.574 -3.991 11.605 1.00 63.25 89 ARG A C 1
ATOM 690 O O . ARG A 1 89 ? 8.844 -4.973 11.575 1.00 63.25 89 ARG A O 1
ATOM 697 N N . GLN A 1 90 ? 10.898 -4.099 11.745 1.00 47.75 90 GLN A N 1
ATOM 698 C CA . GLN A 1 90 ? 11.445 -5.208 12.500 1.00 47.75 90 GLN A CA 1
ATOM 699 C C . GLN A 1 90 ? 10.687 -5.141 13.806 1.00 47.75 90 GLN A C 1
ATOM 701 O O . GLN A 1 90 ? 10.733 -4.116 14.489 1.00 47.75 90 GLN A O 1
ATOM 706 N N . SER A 1 91 ? 9.928 -6.184 14.115 1.00 40.22 91 SER A N 1
ATOM 707 C CA . SER A 1 91 ? 9.483 -6.370 15.474 1.00 40.22 91 SER A CA 1
ATOM 708 C C . SER A 1 91 ? 10.724 -6.164 16.332 1.00 40.22 91 SER A C 1
ATOM 710 O O . SER A 1 91 ? 11.622 -7.004 16.347 1.00 40.22 91 SER A O 1
ATOM 712 N N . THR A 1 92 ? 10.782 -5.068 17.077 1.00 38.19 92 THR A N 1
ATOM 713 C CA . THR A 1 92 ? 11.496 -5.051 18.341 1.00 38.19 92 THR A CA 1
ATOM 714 C C . THR A 1 92 ? 10.716 -5.969 19.283 1.00 38.19 92 THR A C 1
ATOM 716 O O . THR A 1 92 ? 10.233 -5.574 20.334 1.00 38.19 92 THR A O 1
ATOM 719 N N . SER A 1 93 ? 10.618 -7.253 18.919 1.00 39.56 93 SER A N 1
ATOM 720 C CA . SER A 1 93 ? 10.840 -8.304 19.889 1.00 39.56 93 SER A CA 1
ATOM 721 C C . SER A 1 93 ? 12.233 -8.001 20.414 1.00 39.56 93 SER A C 1
ATOM 723 O O . SER A 1 93 ? 13.195 -8.111 19.659 1.00 39.56 93 SER A O 1
ATOM 725 N N . GLY A 1 94 ? 12.301 -7.460 21.630 1.00 37.69 94 GLY A N 1
ATOM 726 C CA . GLY A 1 94 ? 13.466 -6.819 22.234 1.00 37.69 94 GLY A CA 1
ATOM 727 C C . GLY A 1 94 ? 14.720 -7.687 22.303 1.00 37.69 94 GLY A C 1
ATOM 728 O O . GLY A 1 94 ? 15.140 -8.095 23.377 1.00 37.69 94 GLY A O 1
ATOM 729 N N . TYR A 1 95 ? 15.364 -7.883 21.162 1.00 37.41 95 TYR A N 1
ATOM 730 C CA . TYR A 1 95 ? 16.723 -8.371 21.022 1.00 37.41 95 TYR A CA 1
ATOM 731 C C . TYR A 1 95 ? 17.446 -7.462 20.029 1.00 37.41 95 TYR A C 1
ATOM 733 O O . TYR A 1 95 ? 17.959 -7.889 19.003 1.00 37.41 95 TYR A O 1
ATOM 741 N N . SER A 1 96 ? 17.491 -6.169 20.362 1.00 36.00 96 SER A N 1
ATOM 742 C CA . SER A 1 96 ? 18.621 -5.344 19.954 1.00 36.00 96 SER A CA 1
ATOM 743 C C . SER A 1 96 ? 19.773 -5.732 20.871 1.00 36.00 96 SER A C 1
ATOM 745 O O . SER A 1 96 ? 19.949 -5.166 21.948 1.00 36.00 96 SER A O 1
ATOM 747 N N . THR A 1 97 ? 20.537 -6.754 20.496 1.00 46.41 97 THR A N 1
ATOM 748 C CA . THR A 1 97 ? 21.902 -6.832 21.005 1.00 46.41 97 THR A CA 1
ATOM 749 C C . THR A 1 97 ? 22.679 -5.794 20.212 1.00 46.41 97 THR A C 1
ATOM 751 O O . THR A 1 97 ? 23.246 -6.092 19.163 1.00 46.41 97 THR A O 1
ATOM 754 N N . SER A 1 98 ? 22.671 -4.547 20.682 1.00 44.78 98 SER A N 1
ATOM 755 C CA . SER A 1 98 ? 23.792 -3.647 20.428 1.00 44.78 98 SER A CA 1
ATOM 756 C C . SER A 1 98 ? 25.050 -4.459 20.710 1.00 44.78 98 SER A C 1
ATOM 758 O O . SER A 1 98 ? 25.201 -4.913 21.843 1.00 44.78 98 SER A O 1
ATOM 760 N N . PHE A 1 99 ? 25.852 -4.735 19.677 1.00 48.59 99 PHE A N 1
ATOM 761 C CA . PHE A 1 99 ? 27.075 -5.526 19.777 1.00 48.59 99 PHE A CA 1
ATOM 762 C C . PHE A 1 99 ? 27.858 -5.084 21.020 1.00 48.59 99 PHE A C 1
ATOM 764 O O . PHE A 1 99 ? 28.404 -3.978 21.016 1.00 48.59 99 PHE A O 1
ATOM 771 N N . PRO A 1 100 ? 27.923 -5.889 22.096 1.00 44.75 100 PRO A N 1
ATOM 772 C CA . PRO A 1 100 ? 28.983 -5.705 23.057 1.00 44.75 100 PRO A CA 1
ATOM 773 C C . PRO A 1 100 ? 30.229 -6.158 22.312 1.00 44.75 100 PRO A C 1
ATOM 775 O O . PRO A 1 100 ? 30.232 -7.248 21.738 1.00 44.75 100 PRO A O 1
ATOM 778 N N . ASP A 1 101 ? 31.244 -5.306 22.278 1.00 49.03 101 ASP A N 1
ATOM 779 C CA . ASP A 1 101 ? 32.595 -5.648 21.857 1.00 49.03 101 ASP A CA 1
ATOM 780 C C . ASP A 1 101 ? 32.976 -7.014 22.456 1.00 49.03 101 ASP A C 1
ATOM 782 O O . ASP A 1 101 ? 33.267 -7.150 23.649 1.00 49.03 101 ASP A O 1
ATOM 786 N N . CYS A 1 102 ? 32.821 -8.075 21.658 1.00 44.75 102 CYS A N 1
ATOM 787 C CA . CYS A 1 102 ? 33.033 -9.433 22.117 1.00 44.75 102 CYS A CA 1
ATOM 788 C C . CYS A 1 102 ? 34.523 -9.668 21.973 1.00 44.75 102 CYS A C 1
ATOM 790 O O . CYS A 1 102 ? 34.999 -10.166 20.952 1.00 44.75 102 CYS A O 1
ATOM 792 N N . GLY A 1 103 ? 35.260 -9.229 22.993 1.00 48.94 103 GLY A N 1
ATOM 793 C CA . GLY A 1 103 ? 36.684 -9.460 23.119 1.00 48.94 103 GLY A CA 1
ATOM 794 C C . GLY A 1 103 ? 36.992 -10.939 22.908 1.00 48.94 103 GLY A C 1
ATOM 795 O O . GLY A 1 103 ? 36.760 -11.757 23.791 1.00 48.94 103 GLY A O 1
ATOM 796 N N . SER A 1 104 ? 37.485 -11.254 21.710 1.00 52.66 104 SER A N 1
ATOM 797 C CA . SER A 1 104 ? 38.225 -12.446 21.282 1.00 52.66 104 SER A CA 1
ATOM 798 C C . SER A 1 104 ? 38.184 -13.649 22.240 1.00 52.66 104 SER A C 1
ATOM 800 O O . SER A 1 104 ? 39.200 -14.029 22.826 1.00 52.66 104 SER A O 1
ATOM 802 N N . LYS A 1 105 ? 37.022 -14.287 22.401 1.00 51.03 105 LYS A N 1
ATOM 803 C CA . LYS A 1 105 ? 36.902 -15.591 23.070 1.00 51.03 105 LYS A CA 1
ATOM 804 C C . LYS A 1 105 ? 35.993 -16.486 22.217 1.00 51.03 105 LYS A C 1
ATOM 806 O O . LYS A 1 105 ? 34.827 -16.148 22.038 1.00 51.03 105 LYS A O 1
ATOM 811 N N . PRO A 1 106 ? 36.491 -17.611 21.674 1.00 51.78 106 PRO A N 1
ATOM 812 C CA . PRO A 1 106 ? 35.679 -18.494 20.842 1.00 51.78 106 PRO A CA 1
ATOM 813 C C . PRO A 1 106 ? 34.620 -19.229 21.681 1.00 51.78 106 PRO A C 1
ATOM 815 O O . PRO A 1 106 ? 34.908 -19.725 22.774 1.00 51.78 106 PRO A O 1
ATOM 818 N N . CYS A 1 107 ? 33.390 -19.297 21.166 1.00 49.44 107 CYS A N 1
ATOM 819 C CA . CYS A 1 107 ? 32.267 -20.003 21.785 1.00 49.44 107 CYS A CA 1
ATOM 820 C C . CYS A 1 107 ? 32.515 -21.524 21.848 1.00 49.44 107 CYS A C 1
ATOM 822 O O . CYS A 1 107 ? 33.017 -22.121 20.897 1.00 49.44 107 CYS A O 1
ATOM 824 N N . ARG A 1 108 ? 32.141 -22.163 22.969 1.00 47.44 108 ARG A N 1
ATOM 825 C CA . ARG A 1 108 ? 32.191 -23.628 23.150 1.00 47.44 108 ARG A CA 1
ATOM 826 C C . ARG A 1 108 ? 30.988 -24.314 22.489 1.00 47.44 108 ARG A C 1
ATOM 828 O O . ARG A 1 108 ? 29.867 -23.819 22.561 1.00 47.44 108 ARG A O 1
ATOM 835 N N . SER A 1 109 ? 31.248 -25.473 21.889 1.00 55.91 109 SER A N 1
ATOM 836 C CA . SER A 1 109 ? 30.420 -26.187 20.903 1.00 55.91 109 SER A CA 1
ATOM 837 C C . SER A 1 109 ? 29.160 -26.910 21.430 1.00 55.91 109 SER A C 1
ATOM 839 O O . SER A 1 109 ? 28.720 -27.863 20.794 1.00 55.91 109 SER A O 1
ATOM 841 N N . ASP A 1 110 ? 28.550 -26.479 22.540 1.00 55.09 110 ASP A N 1
ATOM 842 C CA . ASP A 1 110 ? 27.440 -27.231 23.168 1.00 55.09 110 ASP A CA 1
ATOM 843 C C . ASP A 1 110 ? 26.142 -26.435 23.388 1.00 55.09 110 ASP A C 1
ATOM 845 O O . ASP A 1 110 ? 25.201 -26.929 24.009 1.00 55.09 110 ASP A O 1
ATOM 849 N N . GLN A 1 111 ? 26.023 -25.215 22.858 1.00 50.81 111 GLN A N 1
ATOM 850 C CA . GLN A 1 111 ? 24.770 -24.456 22.958 1.00 50.81 111 GLN A CA 1
ATOM 851 C C . GLN A 1 111 ? 23.883 -24.697 21.735 1.00 50.81 111 GLN A C 1
ATOM 853 O O . GLN A 1 111 ? 23.908 -23.965 20.749 1.00 50.81 111 GLN A O 1
ATOM 858 N N . LYS A 1 112 ? 23.076 -25.758 21.813 1.00 49.94 112 LYS A N 1
ATOM 859 C CA . LYS A 1 112 ? 21.943 -25.987 20.910 1.00 49.94 112 LYS A CA 1
ATOM 860 C C . LYS A 1 112 ? 20.808 -25.012 21.272 1.00 49.94 112 LYS A C 1
ATOM 862 O O . LYS A 1 112 ? 20.400 -25.005 22.433 1.00 49.94 112 LYS A O 1
ATOM 867 N N . PRO A 1 113 ? 20.249 -24.233 20.328 1.00 43.03 113 PRO A N 1
ATOM 868 C CA . PRO A 1 113 ? 19.066 -23.426 20.606 1.00 43.03 113 PRO A CA 1
ATOM 869 C C . PRO A 1 113 ? 17.865 -24.352 20.849 1.00 43.03 113 PRO A C 1
ATOM 871 O O . PRO A 1 113 ? 17.532 -25.200 20.016 1.00 43.03 113 PRO A O 1
ATOM 874 N N . SER A 1 114 ? 17.240 -24.240 22.019 1.00 35.59 114 SER A N 1
ATOM 875 C CA . SER A 1 114 ? 16.022 -24.969 22.366 1.00 35.59 114 SER A CA 1
ATOM 876 C C . SER A 1 114 ? 14.794 -24.341 21.694 1.00 35.59 114 SER A C 1
ATOM 878 O O . SER A 1 114 ? 14.612 -23.127 21.674 1.00 35.59 114 SER A O 1
ATOM 880 N N . SER A 1 115 ? 13.957 -25.211 21.123 1.00 41.09 115 SER A N 1
ATOM 881 C CA . SER A 1 115 ? 12.716 -24.892 20.408 1.00 41.09 115 SER A CA 1
ATOM 882 C C . SER A 1 115 ? 11.607 -24.375 21.336 1.00 41.09 115 SER A C 1
ATOM 884 O O . SER A 1 115 ? 11.419 -24.892 22.435 1.00 41.09 115 SER A O 1
ATOM 886 N N . LEU A 1 116 ? 10.837 -23.416 20.809 1.00 45.50 116 LEU A N 1
ATOM 887 C CA . LEU A 1 116 ? 9.586 -22.826 21.308 1.00 45.50 116 LEU A CA 1
ATOM 888 C C . LEU A 1 116 ? 8.651 -23.785 22.067 1.00 45.50 116 LEU A C 1
ATOM 890 O O . LEU A 1 116 ? 8.362 -24.890 21.599 1.00 45.50 116 LEU A O 1
ATOM 894 N N . ARG A 1 117 ? 8.029 -23.279 23.142 1.00 34.31 117 ARG A N 1
ATOM 895 C CA . ARG A 1 117 ? 6.721 -23.760 23.610 1.00 34.31 117 ARG A CA 1
ATOM 896 C C . ARG A 1 117 ? 5.824 -22.579 23.986 1.00 34.31 117 ARG A C 1
ATOM 898 O O . ARG A 1 117 ? 6.186 -21.758 24.820 1.00 34.31 117 ARG A O 1
ATOM 905 N N . SER A 1 118 ? 4.681 -22.509 23.312 1.00 40.31 118 SER A N 1
ATOM 906 C CA . SER A 1 118 ? 3.613 -21.525 23.502 1.00 40.31 118 SER A CA 1
ATOM 907 C C . SER A 1 118 ? 2.537 -22.029 24.483 1.00 40.31 118 SER A C 1
ATOM 909 O O . SER A 1 118 ? 2.404 -23.241 24.659 1.00 40.31 118 SER A O 1
ATOM 911 N N . PHE A 1 119 ? 1.729 -21.081 24.986 1.00 39.00 119 PHE A N 1
ATOM 912 C CA . PHE A 1 119 ? 0.461 -21.184 25.743 1.00 39.00 119 PHE A CA 1
ATOM 913 C C . PHE A 1 119 ? 0.576 -21.636 27.218 1.00 39.00 119 PHE A C 1
ATOM 915 O O . PHE A 1 119 ? 1.349 -22.527 27.535 1.00 39.00 119 PHE A O 1
ATOM 922 N N . ARG A 1 120 ? -0.169 -21.093 28.197 1.00 32.38 120 ARG A N 1
ATOM 923 C CA . ARG A 1 120 ? -1.508 -20.468 28.192 1.00 32.38 120 ARG A CA 1
ATOM 924 C C . ARG A 1 120 ? -1.726 -19.678 29.505 1.00 32.38 120 ARG A C 1
ATOM 926 O O . ARG A 1 120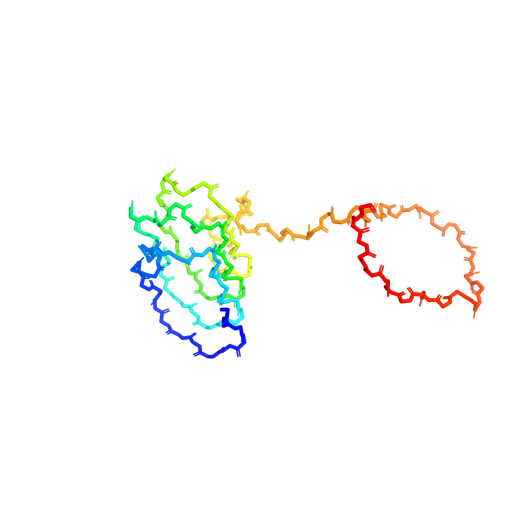 ? -1.144 -20.037 30.524 1.00 32.38 120 ARG A O 1
ATOM 933 N N . GLN A 1 121 ? -2.601 -18.668 29.480 1.00 41.59 121 GLN A N 1
ATOM 934 C CA . GLN A 1 121 ? -3.261 -18.102 30.670 1.00 41.59 121 GLN A CA 1
ATOM 935 C C . GLN A 1 121 ? -4.145 -19.163 31.345 1.00 41.59 121 GLN A C 1
ATOM 937 O O . GLN A 1 121 ? -4.901 -19.839 30.640 1.00 41.59 121 GLN A O 1
ATOM 942 N N . ASN A 1 122 ? -4.045 -19.301 32.669 1.00 35.16 122 ASN A N 1
ATOM 943 C CA . ASN A 1 122 ? -5.070 -18.973 33.678 1.00 35.16 122 ASN A CA 1
ATOM 944 C C . ASN A 1 122 ? -4.759 -19.690 34.998 1.00 35.16 122 ASN A C 1
ATOM 946 O O . ASN A 1 122 ? -4.660 -20.936 34.973 1.00 35.16 122 ASN A O 1
#

Foldseek 3Di:
DDEQDQDEEEDDLVVQLDPPAQEAAPENYAYEEEHEVDARGHPNHAYYHHAQYAYCYYDDDPPDPHQAAHANYNVCVPPCVPPPNNDPCPPCPPPPPPDDPPPDDDDDDPDDDDDDDDDDDD

Sequence (122 aa):
IMEYGSLKGKLPEALFSVSGIQQVSLKNNNLNDTLDMGNNISDELQIVDLQNNKIDNVTLSSEYKNDLELYGNPVCNKTLGQTQYCQLRQSTSGYSTSFPDCGSKPCRSDQKPSSLRSFRQN

InterPro domains:
  IPR032675 Leucine-rich repeat domain superfamily [G3DSA:3.80.10.10] (2-102)